Protein AF-A0A504YUW9-F1 (afdb_monomer_lite)

Sequence (8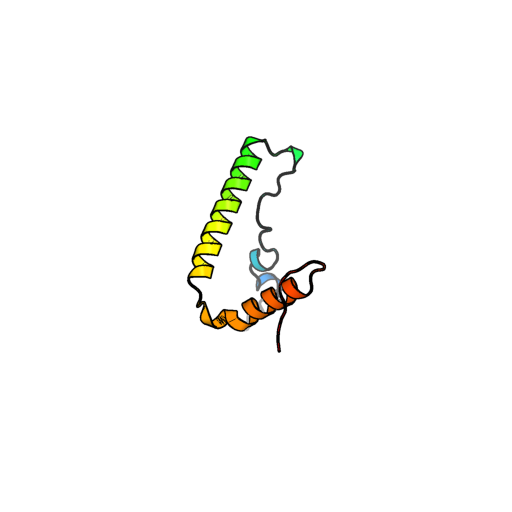8 aa):
MEEAGPTGIATVDMLAPEEVCPPRGEVIKGSTELTVSDRRRHRRKLMRIRSKRAKNTIATDLTKDKKAAMARVIRMAHKPGSNVKVVT

Radius of gyration: 25.5 Å; chains: 1; bounding box: 46×30×85 Å

pLDDT: mean 74.79, std 12.28, range [42.94, 94.75]

Structure (mmCIF, N/CA/C/O backbone):
data_AF-A0A504YUW9-F1
#
_entry.id   AF-A0A504YUW9-F1
#
loop_
_atom_site.group_PDB
_atom_site.id
_atom_site.type_symbol
_atom_site.label_atom_id
_atom_site.label_alt_id
_atom_site.label_comp_id
_atom_site.label_asym_id
_atom_site.label_entity_id
_atom_site.label_seq_id
_atom_site.pdbx_PDB_ins_code
_atom_site.Cartn_x
_atom_site.Cartn_y
_atom_site.Cartn_z
_atom_site.occupancy
_atom_site.B_iso_or_equiv
_atom_site.auth_seq_id
_atom_site.auth_comp_id
_atom_site.auth_asym_id
_atom_site.auth_atom_id
_atom_site.pdbx_PDB_model_num
ATOM 1 N N . MET A 1 1 ? 7.788 -12.830 54.070 1.00 42.94 1 MET A N 1
ATOM 2 C CA . MET A 1 1 ? 6.343 -12.990 53.828 1.00 42.94 1 MET A CA 1
ATOM 3 C C . MET A 1 1 ? 6.214 -13.056 52.321 1.00 42.94 1 MET A C 1
ATOM 5 O O . MET A 1 1 ? 6.349 -12.029 51.675 1.00 42.94 1 MET A O 1
ATOM 9 N N . GLU A 1 2 ? 6.202 -14.267 51.766 1.00 50.72 2 GLU A N 1
ATOM 10 C CA . GLU A 1 2 ? 6.137 -14.456 50.316 1.00 50.72 2 GLU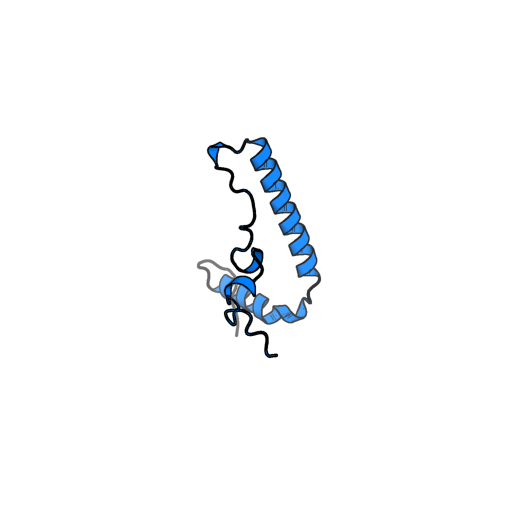 A CA 1
ATOM 11 C C . GLU A 1 2 ? 4.721 -14.135 49.858 1.00 50.72 2 GLU A C 1
ATOM 13 O O . GLU A 1 2 ? 3.762 -14.801 50.250 1.00 50.72 2 GLU A O 1
ATOM 18 N N . GLU A 1 3 ? 4.584 -13.062 49.089 1.00 51.62 3 GLU A N 1
ATOM 19 C CA . GLU A 1 3 ? 3.327 -12.730 48.442 1.00 51.62 3 GLU A CA 1
ATOM 20 C C . GLU A 1 3 ? 3.153 -13.689 47.260 1.00 51.62 3 GLU A C 1
ATOM 22 O O . GLU A 1 3 ? 3.682 -13.481 46.169 1.00 51.62 3 GLU A O 1
ATOM 27 N N . ALA A 1 4 ? 2.441 -14.791 47.496 1.00 56.84 4 ALA A N 1
ATOM 28 C CA . ALA A 1 4 ? 1.927 -15.652 46.442 1.00 56.84 4 ALA A CA 1
ATOM 29 C C . ALA A 1 4 ? 0.796 -14.913 45.703 1.00 56.84 4 ALA A C 1
ATOM 31 O O . ALA A 1 4 ? -0.388 -15.178 45.906 1.00 56.84 4 ALA A O 1
ATOM 32 N N . GLY A 1 5 ? 1.171 -13.936 44.875 1.00 63.16 5 GLY A N 1
ATOM 33 C CA . GLY A 1 5 ? 0.300 -13.371 43.848 1.00 63.16 5 GLY A CA 1
ATOM 34 C C . GLY A 1 5 ? 0.065 -14.396 42.729 1.00 63.16 5 GLY A C 1
ATOM 35 O O . GLY A 1 5 ? 0.892 -15.292 42.545 1.00 63.16 5 GLY A O 1
ATOM 36 N N . PRO A 1 6 ? -1.053 -14.316 41.986 1.00 56.41 6 PRO A N 1
ATOM 37 C CA . PRO A 1 6 ? -1.454 -15.362 41.052 1.00 56.41 6 PRO A CA 1
ATOM 38 C C . PRO A 1 6 ? -0.412 -15.530 39.937 1.00 56.41 6 PRO A C 1
ATOM 40 O O . PRO A 1 6 ? -0.311 -14.724 39.014 1.00 56.41 6 PRO A O 1
ATOM 43 N N . THR A 1 7 ? 0.360 -16.613 40.020 1.00 60.16 7 THR A N 1
ATOM 44 C CA . THR A 1 7 ? 1.327 -17.080 39.021 1.00 60.16 7 THR A CA 1
ATOM 45 C C . THR A 1 7 ? 0.594 -17.740 37.859 1.00 60.16 7 THR A C 1
ATOM 47 O O . THR A 1 7 ? 0.640 -18.945 37.635 1.00 60.16 7 THR A O 1
ATOM 50 N N . GLY A 1 8 ? -0.123 -16.920 37.104 1.00 60.41 8 GLY A N 1
ATOM 51 C CA . GLY A 1 8 ? -0.791 -17.318 35.876 1.00 60.41 8 GLY A CA 1
ATOM 52 C C . GLY A 1 8 ? -0.741 -16.166 34.898 1.00 60.41 8 GLY A C 1
ATOM 53 O O . GLY A 1 8 ? -1.775 -15.589 34.586 1.00 60.41 8 GLY A O 1
ATOM 54 N N . ILE A 1 9 ? 0.462 -15.789 34.458 1.00 59.56 9 ILE A N 1
ATOM 55 C CA . ILE A 1 9 ? 0.612 -14.816 33.372 1.00 59.56 9 ILE A CA 1
ATOM 56 C C . ILE A 1 9 ? -0.025 -15.459 32.140 1.00 59.56 9 ILE A C 1
ATOM 58 O O . ILE A 1 9 ? 0.511 -16.425 31.591 1.00 59.56 9 ILE A O 1
ATOM 62 N N . ALA A 1 10 ? -1.207 -14.988 31.750 1.00 60.75 10 ALA A N 1
ATOM 63 C CA . ALA A 1 10 ? -1.847 -15.444 30.533 1.00 60.75 10 ALA A CA 1
ATOM 64 C C . ALA A 1 10 ? -0.907 -15.092 29.376 1.00 60.75 10 ALA A C 1
ATOM 66 O O . ALA A 1 10 ? -0.621 -13.925 29.128 1.00 60.75 10 ALA A O 1
ATOM 67 N N . THR A 1 11 ? -0.416 -16.091 28.644 1.00 62.94 11 THR A N 1
ATOM 68 C CA . THR A 1 11 ? 0.458 -15.881 27.472 1.00 62.94 11 THR A CA 1
ATOM 69 C C . THR A 1 11 ? -0.209 -15.044 26.375 1.00 62.94 11 THR A C 1
ATOM 71 O O . THR A 1 11 ? 0.462 -14.579 25.460 1.00 62.94 11 THR A O 1
ATOM 74 N N . VAL A 1 12 ? -1.523 -14.834 26.488 1.00 60.72 12 VAL A N 1
ATOM 75 C CA . VAL A 1 12 ? -2.342 -13.965 25.643 1.00 60.72 12 VAL A CA 1
ATOM 76 C C . VAL A 1 12 ? -2.037 -12.477 25.874 1.00 60.72 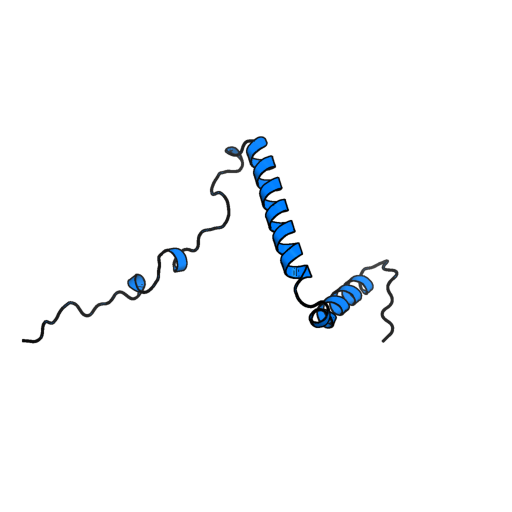12 VAL A C 1
ATOM 78 O O . VAL A 1 12 ? -2.108 -11.710 24.921 1.00 60.72 12 VAL A O 1
ATOM 81 N N . ASP A 1 13 ? -1.617 -12.074 27.080 1.00 64.50 13 ASP A N 1
ATOM 82 C CA . ASP A 1 13 ? -1.290 -10.673 27.412 1.00 64.50 13 ASP A CA 1
ATOM 83 C C . ASP A 1 13 ? 0.107 -10.243 26.931 1.00 64.50 13 ASP A C 1
ATOM 85 O O . ASP A 1 13 ? 0.467 -9.069 27.004 1.00 64.50 13 ASP A O 1
ATOM 89 N N . MET A 1 14 ? 0.909 -11.185 26.425 1.00 76.88 14 MET A N 1
ATOM 90 C CA . MET A 1 14 ? 2.251 -10.904 25.904 1.00 76.88 14 MET A CA 1
ATOM 91 C C . MET A 1 14 ? 2.238 -10.349 24.478 1.00 76.88 14 MET A C 1
ATOM 93 O O . MET A 1 14 ? 3.273 -9.881 24.005 1.00 76.88 14 MET A O 1
ATOM 97 N N . LEU A 1 15 ? 1.102 -10.442 23.779 1.00 77.12 15 LEU A N 1
ATOM 98 C CA . LEU A 1 15 ? 0.985 -10.075 22.374 1.00 77.12 15 LEU A CA 1
ATOM 99 C C . LEU A 1 15 ? 0.103 -8.837 22.217 1.00 77.12 15 LEU A C 1
ATOM 101 O O . LEU A 1 15 ? -1.015 -8.784 22.735 1.00 77.12 15 LEU A O 1
ATOM 105 N N . ALA A 1 16 ? 0.586 -7.840 21.475 1.00 83.88 16 ALA A N 1
ATOM 106 C CA . ALA A 1 16 ? -0.203 -6.645 21.226 1.00 83.88 16 ALA A CA 1
ATOM 107 C C . ALA A 1 16 ? -1.442 -6.999 20.375 1.00 83.88 16 ALA A C 1
ATOM 109 O O . ALA A 1 16 ? -1.362 -7.849 19.483 1.00 83.88 16 ALA A O 1
ATOM 110 N N . PRO A 1 17 ? -2.592 -6.325 20.557 1.00 82.81 17 PRO A N 1
ATOM 111 C CA . PRO A 1 17 ? -3.802 -6.614 19.781 1.00 82.81 17 PRO A CA 1
ATOM 112 C C . PRO A 1 17 ? -3.605 -6.556 18.256 1.00 82.81 17 PRO A C 1
ATOM 114 O O . PRO A 1 17 ? -4.224 -7.326 17.522 1.00 82.81 17 PRO A O 1
ATOM 117 N N . GLU A 1 18 ? -2.718 -5.681 17.771 1.00 82.50 18 GLU A N 1
ATOM 118 C CA . GLU A 1 18 ? -2.363 -5.573 16.347 1.00 82.50 18 GLU A CA 1
ATOM 119 C C . GLU A 1 18 ? -1.565 -6.779 15.829 1.00 82.50 18 GLU A C 1
ATOM 121 O O . GLU A 1 18 ? -1.605 -7.087 14.640 1.00 82.50 18 GLU A O 1
ATOM 126 N N . GLU A 1 19 ? -0.849 -7.481 16.702 1.00 79.19 19 GLU A N 1
ATOM 127 C CA . GLU A 1 19 ? -0.095 -8.688 16.362 1.00 79.19 19 GLU A CA 1
ATOM 128 C C . GLU A 1 19 ? -0.998 -9.931 16.408 1.00 79.19 19 GLU A C 1
ATOM 130 O O . GLU A 1 19 ? -0.845 -10.835 15.586 1.00 79.19 19 GLU A O 1
ATOM 135 N N . VAL A 1 20 ? -1.995 -9.945 17.305 1.00 83.50 20 VAL A N 1
ATOM 136 C CA . VAL A 1 20 ? -3.059 -10.966 17.343 1.00 83.50 20 VAL A CA 1
ATOM 137 C C . VAL A 1 20 ? -3.949 -10.866 16.098 1.00 83.50 20 VAL A C 1
ATOM 139 O O . VAL A 1 20 ? -4.290 -11.875 15.478 1.00 83.50 20 VAL A O 1
ATOM 142 N N . CYS A 1 21 ? -4.347 -9.648 15.724 1.00 80.19 21 CYS A N 1
ATOM 143 C CA . CYS A 1 21 ? -5.224 -9.390 14.588 1.00 80.19 21 CYS A CA 1
ATOM 144 C C . CYS A 1 21 ? -4.718 -8.178 13.792 1.00 80.19 21 CYS A C 1
ATOM 146 O O . CYS A 1 21 ? -5.143 -7.045 14.046 1.00 80.19 21 CYS A O 1
ATOM 148 N N . PRO A 1 22 ? -3.830 -8.390 12.803 1.00 79.56 22 PRO A N 1
ATOM 149 C CA . PRO A 1 22 ? -3.290 -7.291 12.025 1.00 79.56 22 PRO A CA 1
ATOM 150 C C . PRO A 1 22 ? -4.397 -6.589 11.235 1.00 79.56 22 PRO A C 1
ATOM 152 O O . PRO A 1 22 ? -5.285 -7.249 10.674 1.00 79.56 22 PRO A O 1
ATOM 155 N N . PRO A 1 23 ? -4.351 -5.249 11.134 1.00 76.62 23 PRO A N 1
ATOM 156 C CA . PRO A 1 23 ? -5.363 -4.497 10.417 1.00 76.62 23 PRO A CA 1
ATOM 157 C C . PRO A 1 23 ? -5.412 -4.950 8.954 1.00 76.62 23 PRO A C 1
ATOM 159 O O . PRO A 1 23 ? -4.434 -4.860 8.205 1.00 76.62 23 PRO A O 1
ATOM 162 N N . ARG A 1 24 ? -6.582 -5.439 8.526 1.00 70.56 24 ARG A N 1
ATOM 163 C CA . ARG A 1 24 ? -6.834 -5.893 7.152 1.00 70.56 24 ARG A CA 1
ATOM 164 C C . ARG A 1 24 ? -6.924 -4.702 6.195 1.00 70.56 24 ARG A C 1
ATOM 166 O O . ARG A 1 24 ? -8.009 -4.336 5.767 1.00 70.56 24 ARG A O 1
ATOM 173 N N . GLY A 1 25 ? -5.787 -4.111 5.837 1.00 74.12 25 GLY A N 1
ATOM 174 C CA . GLY A 1 25 ? -5.661 -3.176 4.712 1.00 74.12 25 GLY A CA 1
ATOM 175 C C . GLY A 1 25 ? -6.773 -2.116 4.598 1.00 74.12 25 GLY A C 1
ATOM 176 O O . GLY A 1 25 ? -7.046 -1.385 5.545 1.00 74.12 25 GLY A O 1
ATOM 177 N N . GLU A 1 26 ? -7.365 -1.973 3.404 1.00 69.94 26 GLU A N 1
ATOM 178 C CA . GLU A 1 26 ? -8.368 -0.937 3.117 1.00 69.94 26 GLU A CA 1
ATOM 179 C C . GLU A 1 26 ? -9.823 -1.430 3.127 1.00 69.94 26 GLU A C 1
ATOM 181 O O . GLU A 1 26 ? -10.166 -2.414 2.484 1.00 69.94 26 GLU A O 1
ATOM 186 N N . VAL A 1 27 ? -10.636 -0.609 3.803 1.00 65.38 27 VAL A N 1
ATOM 187 C CA . VAL A 1 27 ? -12.098 -0.446 3.857 1.00 65.38 27 VAL A CA 1
ATOM 188 C C . VAL A 1 27 ? -12.956 -1.720 3.888 1.00 65.38 27 VAL A C 1
ATOM 190 O O . VAL A 1 27 ? -13.274 -2.324 2.872 1.00 65.38 27 VAL A O 1
ATOM 193 N N . ILE A 1 28 ? -13.488 -1.979 5.083 1.00 62.91 28 ILE A N 1
ATOM 194 C CA . ILE A 1 28 ? -14.565 -2.921 5.439 1.00 62.91 28 ILE A CA 1
ATOM 195 C C . ILE A 1 28 ? -15.945 -2.399 4.962 1.00 62.91 28 ILE A C 1
ATOM 197 O O . ILE A 1 28 ? -16.953 -2.587 5.630 1.00 62.91 28 ILE A O 1
ATOM 201 N N . LYS A 1 29 ? -16.006 -1.644 3.859 1.00 75.12 29 LYS A N 1
ATOM 202 C CA . LYS A 1 29 ? -17.279 -1.160 3.300 1.00 75.12 29 LYS A CA 1
ATOM 203 C C . LYS A 1 29 ? -17.699 -2.097 2.189 1.00 75.12 29 LYS A C 1
ATOM 205 O O . LYS A 1 29 ? -16.881 -2.445 1.332 1.00 75.12 29 LYS A O 1
ATOM 210 N N . GLY A 1 30 ? -18.969 -2.485 2.203 1.00 74.38 30 GLY A N 1
ATOM 211 C CA . GLY A 1 30 ? -19.547 -3.326 1.162 1.00 74.38 30 GLY A CA 1
ATOM 212 C C . GLY A 1 30 ? -19.450 -2.652 -0.208 1.00 74.38 30 GLY A C 1
ATOM 213 O O . GLY A 1 30 ? -19.478 -1.426 -0.326 1.00 74.38 30 GLY A O 1
ATOM 214 N N . SER A 1 31 ? -19.359 -3.440 -1.279 1.00 73.81 31 SER A N 1
ATOM 215 C CA . SER A 1 31 ? -19.315 -2.917 -2.656 1.00 73.81 31 SER A CA 1
ATOM 216 C C . SER A 1 31 ? -20.532 -2.048 -3.010 1.00 73.81 31 SER A C 1
ATOM 218 O O . SER A 1 31 ? -20.423 -1.154 -3.852 1.00 73.81 31 SER A O 1
ATOM 220 N N . THR A 1 32 ? -21.659 -2.289 -2.339 1.00 79.81 32 THR A N 1
ATOM 221 C CA . THR A 1 32 ? -22.938 -1.577 -2.452 1.00 79.81 32 THR A CA 1
ATOM 222 C C . THR A 1 32 ? -22.957 -0.231 -1.726 1.00 79.81 32 THR A C 1
ATOM 224 O O . THR A 1 32 ? -23.709 0.656 -2.115 1.00 79.81 32 THR A O 1
ATOM 227 N N . GLU A 1 33 ? -22.108 -0.043 -0.717 1.00 82.88 33 GLU A N 1
ATOM 228 C CA . GLU A 1 33 ? -22.025 1.186 0.088 1.00 82.88 33 GLU A CA 1
ATOM 229 C C . GLU A 1 33 ? -21.085 2.227 -0.532 1.00 82.88 33 GLU A C 1
ATOM 231 O O . GLU A 1 33 ? -21.077 3.397 -0.147 1.00 82.88 33 GLU A O 1
ATOM 236 N N . LEU A 1 34 ? -20.251 1.802 -1.484 1.00 85.25 34 LEU A N 1
ATOM 237 C CA . LEU A 1 34 ? -19.280 2.671 -2.129 1.00 85.25 34 LEU A CA 1
ATOM 238 C C . LEU A 1 34 ? -19.925 3.448 -3.271 1.00 85.25 34 LEU A C 1
ATOM 240 O O . LEU A 1 34 ? -20.436 2.882 -4.243 1.00 85.25 34 LEU A O 1
ATOM 244 N N . THR A 1 35 ? -19.802 4.769 -3.218 1.00 88.56 35 THR A N 1
ATOM 245 C CA . THR A 1 35 ? -20.219 5.620 -4.331 1.00 88.56 35 THR A CA 1
ATOM 246 C C . THR A 1 35 ? -19.200 5.567 -5.479 1.00 88.56 35 THR A C 1
ATOM 248 O O . THR A 1 35 ? -18.056 5.113 -5.344 1.00 88.56 35 THR A O 1
ATOM 251 N N . VAL A 1 36 ? -19.592 6.061 -6.658 1.00 89.38 36 VAL A N 1
ATOM 252 C CA . VAL A 1 36 ? -18.688 6.170 -7.820 1.00 89.38 36 VAL A CA 1
ATOM 253 C C . VAL A 1 36 ? -17.477 7.061 -7.503 1.00 89.38 36 VAL A C 1
ATOM 255 O O . VAL A 1 36 ? -16.356 6.778 -7.943 1.00 89.38 36 VAL A O 1
ATOM 258 N N . SER A 1 37 ? -17.679 8.130 -6.728 1.00 91.56 37 SER A N 1
ATOM 259 C CA . SER A 1 37 ? -16.614 9.060 -6.350 1.00 91.56 37 SER A CA 1
ATOM 260 C C . SER A 1 37 ? -15.611 8.405 -5.393 1.00 91.56 37 SER A C 1
ATOM 262 O O . SER A 1 37 ? -14.400 8.572 -5.583 1.00 91.56 37 SER A O 1
ATOM 264 N N . ASP A 1 38 ? -16.085 7.579 -4.455 1.00 88.81 38 ASP A N 1
ATOM 265 C CA . ASP A 1 38 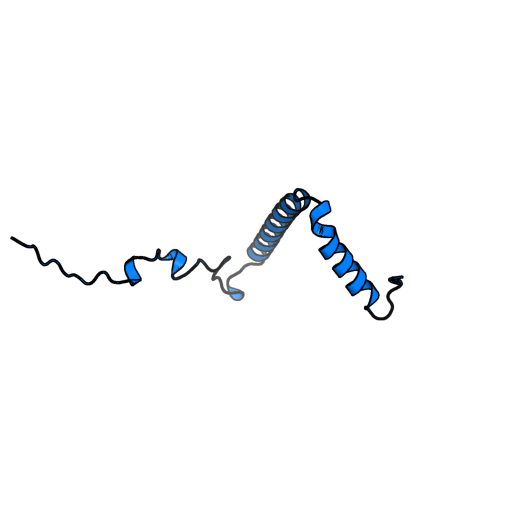? -15.243 6.796 -3.544 1.00 88.81 38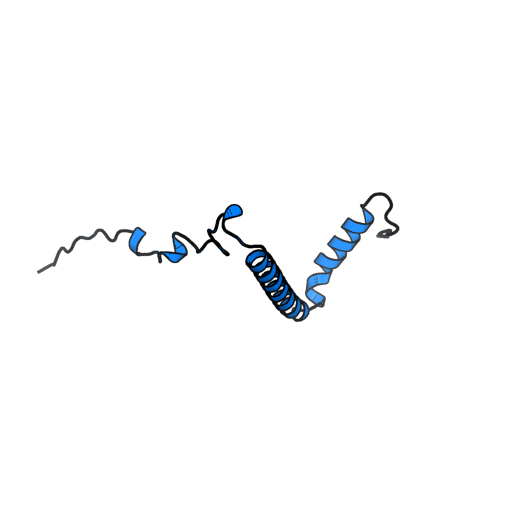 ASP A CA 1
ATOM 266 C C . ASP A 1 38 ? -14.366 5.809 -4.309 1.00 88.81 38 ASP A C 1
ATOM 268 O O . ASP A 1 38 ? -13.145 5.793 -4.126 1.00 88.81 38 ASP A O 1
ATOM 272 N N . ARG A 1 39 ? -14.946 5.064 -5.261 1.00 87.31 39 ARG A N 1
ATOM 273 C CA . ARG A 1 39 ? -14.185 4.158 -6.141 1.00 87.31 39 ARG A CA 1
ATOM 274 C C . ARG A 1 39 ? -13.101 4.900 -6.920 1.00 87.31 39 ARG A C 1
ATOM 276 O O . ARG A 1 39 ? -11.953 4.449 -6.993 1.00 87.31 39 ARG A O 1
ATOM 283 N N . ARG A 1 40 ? -13.428 6.071 -7.479 1.00 92.44 40 ARG A N 1
ATOM 284 C CA . ARG A 1 40 ? -12.465 6.904 -8.220 1.00 92.44 40 ARG A CA 1
ATOM 285 C C . ARG A 1 40 ? -11.332 7.393 -7.315 1.00 92.44 40 ARG A C 1
ATOM 287 O O . ARG A 1 40 ? -10.169 7.382 -7.733 1.00 92.44 40 ARG A O 1
ATOM 294 N N . ARG A 1 41 ? -11.652 7.812 -6.088 1.00 90.50 41 ARG A N 1
ATOM 295 C CA . ARG A 1 41 ? -10.677 8.263 -5.085 1.00 90.50 41 ARG A CA 1
ATOM 296 C C . ARG A 1 41 ? -9.760 7.119 -4.656 1.00 90.50 41 ARG A C 1
ATOM 298 O O . ARG A 1 41 ? -8.542 7.293 -4.684 1.00 90.50 41 ARG A O 1
ATOM 305 N N . HIS A 1 42 ? -10.322 5.954 -4.350 1.00 90.50 42 HIS A N 1
ATOM 306 C CA . HIS A 1 42 ? -9.569 4.758 -3.977 1.00 90.50 42 HIS A CA 1
ATOM 307 C C . HIS A 1 42 ? -8.610 4.328 -5.098 1.00 90.50 42 HIS A C 1
ATOM 309 O O . HIS A 1 42 ? -7.410 4.185 -4.866 1.00 90.50 42 HIS A O 1
ATOM 315 N N . ARG A 1 43 ? -9.072 4.282 -6.357 1.00 90.44 43 ARG A N 1
ATOM 316 C CA . ARG A 1 43 ? -8.197 4.010 -7.514 1.00 90.44 43 ARG A CA 1
ATOM 317 C C . ARG A 1 43 ? -7.026 4.996 -7.604 1.00 90.44 43 ARG A C 1
ATOM 319 O O . ARG A 1 43 ? -5.889 4.582 -7.827 1.00 90.44 43 ARG A O 1
ATOM 326 N N . ARG A 1 44 ? -7.274 6.300 -7.418 1.00 94.75 44 ARG A N 1
ATOM 327 C CA . ARG A 1 44 ? -6.210 7.325 -7.406 1.00 94.75 44 ARG A CA 1
ATOM 328 C C . ARG A 1 44 ? -5.226 7.114 -6.251 1.00 94.75 44 ARG A C 1
ATOM 330 O O . ARG A 1 44 ? -4.023 7.245 -6.468 1.00 94.75 44 ARG A O 1
ATOM 337 N N . LYS A 1 45 ? -5.709 6.760 -5.056 1.00 92.75 45 LYS A N 1
ATOM 338 C CA . LYS A 1 45 ? -4.869 6.423 -3.894 1.00 92.75 45 LYS A CA 1
ATOM 339 C C . LYS A 1 45 ? -3.954 5.235 -4.202 1.00 92.75 45 LYS A C 1
ATOM 341 O O . LYS A 1 45 ? -2.741 5.362 -4.050 1.00 92.75 45 LYS A O 1
ATOM 346 N N . LEU A 1 46 ? -4.504 4.136 -4.725 1.00 90.38 46 LEU A N 1
ATOM 347 C CA . LEU A 1 46 ? -3.724 2.954 -5.108 1.00 90.38 46 LEU A CA 1
ATOM 348 C C . LEU A 1 46 ? -2.658 3.276 -6.162 1.00 90.38 46 LEU A C 1
ATOM 350 O O . LEU A 1 46 ? -1.523 2.812 -6.054 1.00 90.38 46 LEU A O 1
ATOM 354 N N . MET A 1 47 ? -2.984 4.117 -7.150 1.00 93.44 47 MET A N 1
ATOM 355 C CA . MET A 1 47 ? -2.011 4.564 -8.154 1.00 93.44 47 MET A CA 1
ATOM 356 C C . MET A 1 47 ? -0.875 5.390 -7.538 1.00 93.44 47 MET A C 1
ATOM 358 O O . MET A 1 47 ? 0.285 5.191 -7.898 1.00 93.44 47 MET A O 1
ATOM 362 N N . ARG A 1 48 ? -1.169 6.264 -6.566 1.00 93.12 48 ARG A N 1
ATOM 363 C CA . ARG A 1 48 ? -0.133 7.010 -5.827 1.00 93.12 48 ARG A CA 1
ATOM 364 C C . ARG A 1 48 ? 0.775 6.079 -5.027 1.00 93.12 48 ARG A C 1
ATOM 366 O O . ARG A 1 48 ? 1.991 6.228 -5.093 1.00 93.12 48 ARG A O 1
ATOM 373 N N . ILE A 1 49 ? 0.205 5.100 -4.320 1.00 89.88 49 ILE A N 1
ATOM 374 C CA . ILE A 1 49 ? 0.977 4.103 -3.559 1.00 89.88 49 ILE A CA 1
ATOM 375 C C . ILE A 1 49 ? 1.888 3.308 -4.499 1.00 89.88 49 ILE A C 1
ATOM 377 O O . ILE A 1 49 ? 3.080 3.170 -4.227 1.00 89.88 49 ILE A O 1
ATOM 381 N N . ARG A 1 50 ? 1.352 2.837 -5.633 1.00 88.31 50 ARG A N 1
ATOM 382 C CA . ARG A 1 50 ? 2.126 2.116 -6.652 1.00 88.31 50 ARG A CA 1
ATOM 383 C C . ARG A 1 50 ? 3.273 2.965 -7.195 1.00 88.31 50 ARG A C 1
ATOM 385 O O . ARG A 1 50 ? 4.392 2.474 -7.271 1.00 88.31 50 ARG A O 1
ATOM 392 N N . SER A 1 51 ? 3.017 4.233 -7.519 1.00 87.50 51 SER A N 1
ATOM 393 C CA . SER A 1 51 ? 4.052 5.160 -7.989 1.00 87.50 51 SER A CA 1
ATOM 394 C C . SER A 1 51 ? 5.139 5.388 -6.934 1.00 87.50 51 SER A C 1
ATOM 396 O O . SER A 1 51 ? 6.321 5.317 -7.259 1.00 87.50 51 SER A O 1
ATOM 398 N N . LYS A 1 52 ? 4.768 5.583 -5.661 1.00 85.75 52 LYS A N 1
ATOM 399 C CA . LYS A 1 52 ? 5.733 5.732 -4.559 1.00 85.75 52 LYS A CA 1
ATOM 400 C C . LYS A 1 52 ? 6.599 4.479 -4.389 1.00 85.75 52 LYS A C 1
ATOM 402 O O . LYS A 1 52 ? 7.812 4.597 -4.267 1.00 85.75 52 LYS A O 1
ATOM 407 N N . ARG A 1 53 ? 5.999 3.284 -4.444 1.00 81.38 53 ARG A N 1
ATOM 408 C CA . ARG A 1 53 ? 6.745 2.014 -4.389 1.00 81.38 53 ARG A CA 1
ATOM 409 C C . ARG A 1 53 ? 7.698 1.859 -5.572 1.00 81.38 53 ARG A C 1
ATOM 411 O O . ARG A 1 53 ? 8.848 1.514 -5.351 1.00 81.38 53 ARG A O 1
ATOM 418 N N . ALA A 1 54 ? 7.250 2.178 -6.788 1.00 72.88 54 ALA A N 1
ATOM 419 C CA . ALA A 1 54 ? 8.088 2.115 -7.984 1.00 72.88 54 ALA A CA 1
ATOM 420 C C . ALA A 1 54 ? 9.320 3.030 -7.878 1.00 72.88 54 ALA A C 1
ATOM 422 O O . ALA A 1 54 ? 10.422 2.611 -8.217 1.00 72.88 54 ALA A O 1
ATOM 423 N N . LYS A 1 55 ? 9.161 4.252 -7.349 1.00 69.75 55 LYS A N 1
ATOM 424 C CA . LYS A 1 55 ? 10.292 5.162 -7.094 1.00 69.75 55 LYS A CA 1
ATOM 425 C C . LYS A 1 55 ? 11.305 4.560 -6.117 1.00 69.75 55 LYS A C 1
ATOM 427 O O . LYS A 1 55 ? 12.501 4.629 -6.368 1.00 69.75 55 LYS A O 1
ATOM 432 N N . ASN A 1 56 ? 10.825 3.921 -5.053 1.00 61.62 56 ASN A N 1
ATOM 433 C CA . ASN A 1 56 ? 11.690 3.292 -4.055 1.00 61.62 56 ASN A CA 1
ATOM 434 C C . ASN A 1 56 ? 12.413 2.047 -4.599 1.00 61.62 56 ASN A C 1
ATOM 436 O O . ASN A 1 56 ? 13.554 1.810 -4.229 1.00 61.62 56 ASN A O 1
ATOM 440 N N . THR A 1 57 ? 11.790 1.276 -5.497 1.00 58.84 57 THR A N 1
ATOM 441 C CA . THR A 1 57 ? 12.429 0.110 -6.139 1.00 58.84 57 THR A CA 1
ATOM 442 C C . THR A 1 57 ? 13.393 0.489 -7.264 1.00 58.84 57 THR A C 1
ATOM 444 O O . THR A 1 57 ? 14.318 -0.255 -7.550 1.00 58.84 57 THR A O 1
ATOM 447 N N . ILE A 1 58 ? 13.211 1.641 -7.918 1.00 56.47 58 ILE A N 1
ATOM 448 C CA . ILE A 1 58 ? 14.177 2.135 -8.919 1.00 56.47 58 ILE A CA 1
ATOM 449 C C . ILE A 1 58 ? 15.484 2.581 -8.238 1.00 56.47 58 ILE A C 1
ATOM 451 O O . ILE A 1 58 ? 16.547 2.511 -8.845 1.00 56.47 58 ILE A O 1
ATOM 455 N N . ALA A 1 59 ? 15.421 2.980 -6.964 1.00 53.81 59 ALA A N 1
ATOM 456 C CA . ALA A 1 59 ? 16.594 3.313 -6.159 1.00 53.81 59 ALA A CA 1
ATOM 457 C C . ALA A 1 59 ? 17.351 2.080 -5.623 1.00 53.81 59 ALA A C 1
ATOM 459 O O . ALA A 1 59 ? 18.476 2.220 -5.147 1.00 53.81 59 ALA A O 1
ATOM 460 N N . THR A 1 60 ? 16.774 0.874 -5.694 1.00 55.22 60 THR A N 1
ATOM 461 C CA . THR A 1 60 ? 17.471 -0.358 -5.303 1.00 55.22 60 THR A CA 1
ATOM 462 C C . THR A 1 60 ? 18.227 -0.934 -6.494 1.00 55.22 60 THR A C 1
ATOM 464 O O . THR A 1 60 ? 17.660 -1.630 -7.326 1.00 55.22 60 THR A O 1
ATOM 467 N N . ASP A 1 61 ? 19.510 -0.588 -6.553 1.00 54.75 61 ASP A N 1
ATOM 468 C CA . ASP A 1 61 ? 20.627 -1.320 -7.157 1.00 54.75 61 ASP A CA 1
ATOM 469 C C . ASP A 1 61 ? 20.285 -2.240 -8.353 1.00 54.75 61 ASP A C 1
ATOM 471 O O . ASP A 1 61 ? 20.096 -3.452 -8.216 1.00 54.75 61 ASP A O 1
ATOM 475 N N . LEU A 1 62 ? 20.278 -1.656 -9.559 1.00 57.72 62 LEU A N 1
ATOM 476 C CA . LEU A 1 62 ? 20.090 -2.339 -10.853 1.00 57.72 62 LEU A CA 1
ATOM 477 C C . LEU A 1 62 ? 21.002 -3.567 -11.054 1.00 57.72 62 LEU A C 1
ATOM 479 O O . LEU A 1 62 ? 20.731 -4.412 -11.909 1.00 57.72 62 LEU A O 1
ATOM 483 N N . THR A 1 63 ? 22.090 -3.681 -10.288 1.00 59.84 63 THR A N 1
ATOM 484 C CA . THR A 1 63 ? 23.061 -4.772 -10.404 1.00 59.84 63 THR A CA 1
ATOM 485 C C . THR A 1 63 ? 22.635 -6.061 -9.692 1.00 59.84 63 THR A C 1
ATOM 487 O O . THR A 1 63 ? 23.005 -7.145 -10.155 1.00 59.84 63 THR A O 1
ATOM 490 N N . LYS A 1 64 ? 21.806 -5.986 -8.636 1.00 58.09 64 LYS A N 1
ATOM 491 C CA . LYS A 1 64 ? 21.317 -7.166 -7.887 1.00 58.09 64 LYS A CA 1
ATOM 492 C C . LYS A 1 64 ? 20.224 -7.942 -8.620 1.00 58.09 64 LYS A C 1
ATOM 494 O O . LYS A 1 64 ? 20.025 -9.130 -8.373 1.00 58.09 64 LYS A O 1
ATOM 499 N N . ASP A 1 65 ? 19.584 -7.305 -9.593 1.00 67.00 65 ASP A N 1
ATOM 500 C CA . ASP A 1 65 ? 18.452 -7.865 -10.324 1.00 67.00 65 ASP A CA 1
ATOM 501 C C . ASP A 1 65 ? 18.836 -8.630 -11.596 1.00 67.00 65 ASP A C 1
ATOM 503 O O . ASP A 1 65 ? 17.946 -9.113 -12.294 1.00 67.00 65 ASP A O 1
ATOM 507 N N . LYS A 1 66 ? 20.129 -8.827 -11.903 1.00 71.81 66 LYS A N 1
ATOM 508 C CA . LYS A 1 66 ? 20.566 -9.570 -13.108 1.00 71.81 66 LYS A CA 1
ATOM 509 C C . LYS A 1 66 ? 19.903 -10.949 -13.215 1.00 71.81 66 LYS A C 1
ATOM 511 O O . LYS A 1 66 ? 19.412 -11.320 -14.280 1.00 71.81 66 LYS A O 1
ATOM 516 N N . LYS A 1 67 ? 19.797 -11.677 -12.097 1.00 74.62 67 LYS A N 1
ATOM 517 C CA . LYS A 1 67 ? 19.124 -12.988 -12.040 1.00 74.62 67 LYS A CA 1
ATOM 518 C C . LYS A 1 67 ? 17.616 -12.874 -12.307 1.00 74.62 67 LYS A C 1
ATOM 520 O O . LYS A 1 67 ? 17.056 -13.674 -13.053 1.00 74.62 67 LYS A O 1
ATOM 525 N N . ALA A 1 68 ? 16.964 -11.851 -11.753 1.00 75.62 68 ALA A N 1
ATOM 526 C CA . ALA A 1 68 ? 15.539 -11.584 -11.956 1.00 75.62 68 ALA A CA 1
ATOM 527 C C . ALA A 1 68 ? 15.220 -11.051 -13.368 1.00 75.62 68 ALA A C 1
ATOM 529 O O . ALA A 1 68 ? 14.134 -11.293 -13.902 1.00 75.62 68 ALA A O 1
ATOM 530 N N . ALA A 1 69 ? 16.153 -10.329 -13.987 1.00 75.94 69 ALA A N 1
ATOM 531 C CA . ALA A 1 69 ? 16.071 -9.864 -15.365 1.00 75.94 69 ALA A CA 1
ATOM 532 C C . ALA A 1 69 ? 16.210 -11.039 -16.342 1.00 75.94 69 ALA A C 1
ATOM 534 O O . ALA A 1 69 ? 15.337 -11.227 -17.188 1.00 75.94 69 ALA A O 1
ATOM 535 N N . MET A 1 70 ? 17.214 -11.902 -16.153 1.00 79.69 70 MET A N 1
ATOM 536 C CA . MET A 1 70 ? 17.386 -13.115 -16.961 1.00 79.69 70 MET A CA 1
ATOM 537 C C . MET A 1 70 ? 16.183 -14.057 -16.848 1.00 79.69 70 MET A C 1
ATOM 539 O O . MET A 1 70 ? 15.679 -14.535 -17.861 1.00 79.69 70 MET A O 1
ATOM 543 N N . ALA A 1 71 ? 15.632 -14.248 -15.645 1.00 81.31 71 ALA A N 1
ATOM 544 C CA . ALA A 1 71 ? 14.422 -15.050 -15.455 1.00 81.31 71 ALA A CA 1
ATOM 545 C C . ALA A 1 71 ? 13.195 -14.488 -16.206 1.00 81.31 71 ALA A C 1
ATOM 547 O O . ALA A 1 71 ? 12.339 -15.251 -16.659 1.00 81.31 71 ALA A O 1
ATOM 548 N N . ARG A 1 72 ? 13.093 -13.159 -16.357 1.00 81.25 72 ARG A N 1
ATOM 549 C CA . ARG A 1 72 ? 12.044 -12.517 -17.167 1.00 81.25 72 ARG A CA 1
ATOM 550 C C . ARG A 1 72 ? 12.258 -12.753 -18.660 1.00 81.25 72 ARG A C 1
ATOM 552 O O . ARG A 1 72 ? 11.297 -13.107 -19.338 1.00 81.25 72 ARG A O 1
ATOM 559 N N . VAL A 1 73 ? 13.491 -12.609 -19.145 1.00 81.06 73 VAL A N 1
ATOM 560 C CA . VAL A 1 73 ? 13.851 -12.850 -20.553 1.00 81.06 73 VAL A CA 1
ATOM 561 C C . VAL A 1 73 ? 13.576 -14.301 -20.946 1.00 81.06 73 VAL A C 1
ATOM 563 O O . VAL A 1 73 ? 12.901 -14.539 -21.944 1.00 81.06 73 VAL A O 1
ATOM 566 N N . ILE A 1 74 ? 13.990 -15.264 -20.117 1.00 83.06 74 ILE A N 1
ATOM 567 C CA . ILE A 1 74 ? 13.713 -16.691 -20.337 1.00 83.06 74 ILE A CA 1
ATOM 568 C C . ILE A 1 74 ? 12.200 -16.926 -20.414 1.00 83.06 74 ILE A C 1
ATOM 570 O O . ILE A 1 74 ? 11.701 -17.494 -21.378 1.00 83.06 74 ILE A O 1
ATOM 574 N N . ARG A 1 75 ? 11.419 -16.403 -19.463 1.00 83.50 75 ARG A N 1
ATOM 575 C CA . ARG A 1 75 ? 9.954 -16.559 -19.490 1.00 83.50 75 ARG A CA 1
ATOM 576 C C . ARG A 1 75 ? 9.309 -15.977 -20.752 1.00 83.50 75 ARG A C 1
ATOM 578 O O . ARG A 1 75 ? 8.302 -16.503 -21.215 1.00 83.50 75 ARG A O 1
ATOM 585 N N . MET A 1 76 ? 9.854 -14.884 -21.286 1.00 80.69 76 MET A N 1
ATOM 586 C CA . MET A 1 76 ? 9.384 -14.297 -22.541 1.00 80.69 76 MET A CA 1
ATOM 587 C C . MET A 1 76 ? 9.741 -15.164 -23.749 1.00 80.69 76 MET A C 1
ATOM 589 O O . MET A 1 76 ? 8.888 -15.319 -24.616 1.00 80.69 76 MET A O 1
ATOM 593 N N . ALA A 1 77 ? 10.933 -15.764 -23.771 1.00 82.12 77 ALA A N 1
ATOM 594 C CA . ALA A 1 77 ? 11.368 -16.677 -24.828 1.00 82.12 77 ALA A CA 1
ATOM 595 C C . ALA A 1 77 ? 10.497 -17.945 -24.915 1.00 82.12 77 ALA A C 1
ATOM 597 O O . ALA A 1 77 ? 10.175 -18.411 -26.003 1.00 82.12 77 ALA A O 1
ATOM 598 N N . HIS A 1 78 ? 10.040 -18.470 -23.773 1.00 81.81 78 HIS A N 1
ATOM 599 C CA . HIS A 1 78 ? 9.180 -19.661 -23.720 1.00 81.81 78 HIS A CA 1
ATOM 600 C C . HIS A 1 78 ? 7.708 -19.405 -24.099 1.00 81.81 78 HIS A C 1
ATOM 602 O O . HIS A 1 78 ? 6.920 -20.351 -24.150 1.00 81.81 78 HIS A O 1
ATOM 608 N N . LYS A 1 79 ? 7.292 -18.154 -24.352 1.00 85.44 79 LYS A N 1
ATOM 609 C CA . LYS A 1 79 ? 5.931 -17.889 -24.840 1.00 85.44 79 LYS A CA 1
ATOM 610 C C . LYS A 1 79 ? 5.792 -18.311 -26.310 1.00 85.44 79 LYS A C 1
ATOM 612 O O . LYS A 1 79 ? 6.660 -17.965 -27.115 1.00 85.44 79 LYS A O 1
ATOM 617 N N . PRO A 1 80 ? 4.690 -18.986 -26.689 1.00 75.94 80 PRO A N 1
ATOM 618 C CA . PRO A 1 80 ? 4.441 -19.342 -28.082 1.00 75.94 80 PRO A CA 1
ATOM 619 C C . PRO A 1 80 ? 4.315 -18.070 -28.935 1.00 75.94 80 PRO A C 1
ATOM 621 O O . PRO A 1 80 ? 3.611 -17.135 -28.556 1.00 75.94 80 PRO A O 1
ATOM 624 N N . GLY A 1 81 ? 5.037 -18.022 -30.059 1.00 78.25 81 GLY A N 1
ATOM 625 C CA . GLY A 1 81 ? 5.097 -16.853 -30.948 1.00 78.25 81 GLY A CA 1
ATOM 626 C C . GLY A 1 81 ? 6.051 -15.739 -30.499 1.00 78.25 81 GLY A C 1
ATOM 627 O O . GLY A 1 81 ? 5.974 -14.629 -31.021 1.00 78.25 81 GLY A O 1
ATOM 628 N N . SER A 1 82 ? 6.933 -15.987 -29.524 1.00 78.38 82 SER A N 1
ATOM 629 C CA . SER A 1 82 ? 7.945 -14.999 -29.143 1.00 78.38 82 SER A CA 1
ATOM 630 C C . SER A 1 82 ? 9.100 -14.940 -30.157 1.00 78.38 82 SER A C 1
ATOM 632 O O . SER A 1 82 ? 9.562 -15.960 -30.662 1.00 78.38 82 SER A O 1
ATOM 634 N N . ASN A 1 83 ? 9.603 -13.729 -30.420 1.00 78.44 83 ASN A N 1
ATOM 635 C CA . ASN A 1 83 ? 10.773 -13.486 -31.280 1.00 78.44 83 ASN A CA 1
ATOM 636 C C . ASN A 1 83 ? 12.105 -13.528 -30.505 1.00 78.44 83 ASN A C 1
ATOM 638 O O . ASN A 1 83 ? 13.152 -13.173 -31.042 1.00 78.44 83 ASN A O 1
ATOM 642 N N . VAL A 1 84 ? 12.075 -13.905 -29.222 1.00 77.56 84 VAL A N 1
ATOM 643 C CA . VAL A 1 84 ? 13.244 -13.887 -28.336 1.00 77.56 84 VAL A CA 1
ATOM 644 C C . VAL A 1 84 ? 13.856 -15.284 -28.304 1.00 77.56 84 VAL A C 1
ATOM 646 O O . VAL A 1 84 ? 13.262 -16.206 -27.753 1.00 77.56 84 VAL A O 1
ATOM 649 N N . LYS A 1 85 ? 15.057 -15.441 -28.870 1.00 72.88 85 LYS A N 1
ATOM 650 C CA . LYS A 1 85 ? 15.850 -16.676 -28.777 1.00 72.88 85 LYS A CA 1
ATOM 651 C C . LYS A 1 85 ? 16.924 -16.518 -27.703 1.00 72.88 85 LYS A C 1
ATOM 653 O O . LYS A 1 85 ? 17.736 -15.601 -27.780 1.00 72.88 85 LYS A O 1
ATOM 658 N N . VAL A 1 86 ? 16.927 -17.407 -26.711 1.00 72.75 86 VAL A N 1
ATOM 659 C CA . VAL A 1 86 ? 18.041 -17.527 -25.761 1.00 72.75 86 VAL A CA 1
ATOM 660 C C . VAL A 1 86 ? 19.087 -18.422 -26.416 1.00 72.75 86 VAL A C 1
ATOM 662 O O . VAL A 1 86 ? 18.833 -19.605 -26.621 1.00 72.75 86 VAL A O 1
ATOM 665 N N . VAL A 1 87 ? 20.225 -17.845 -26.797 1.00 70.12 87 VAL A N 1
ATOM 666 C CA . VAL A 1 87 ? 21.392 -18.597 -27.271 1.00 70.12 87 VAL A CA 1
ATOM 667 C C . VAL A 1 87 ? 22.283 -18.813 -26.052 1.00 70.12 87 VAL A C 1
ATOM 669 O O . VAL A 1 87 ? 22.781 -17.841 -25.486 1.00 70.12 87 VAL A O 1
ATOM 672 N N . THR A 1 88 ? 22.360 -20.058 -25.588 1.00 59.06 88 THR A N 1
ATOM 673 C CA . THR A 1 88 ? 23.259 -20.498 -24.507 1.00 59.06 88 THR A CA 1
ATOM 674 C C . THR A 1 88 ? 24.670 -20.694 -25.014 1.00 59.06 88 THR A C 1
ATOM 676 O O . THR A 1 88 ? 24.789 -21.282 -26.113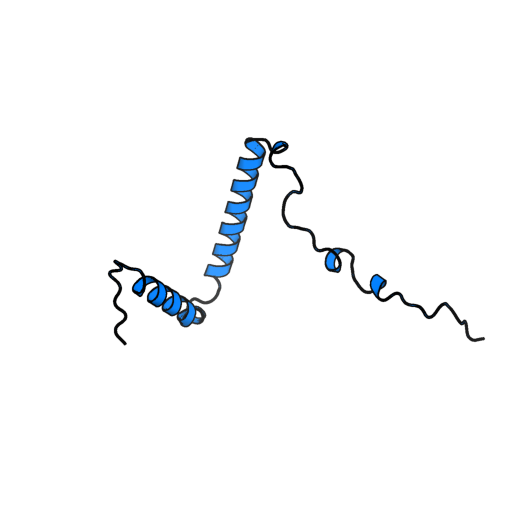 1.00 59.06 88 THR A O 1
#

Foldseek 3Di:
DDPCDPPCPPPVVVDDPCRVPPPPPDDPDDPVRDDPVNVVVVVVVVVVVVVVVVVVVVPPDPPVCPVVVVVVLVVQCPDPPHPRDDDD

Secondary structure (DSSP, 8-state):
----------GGGGS-HHHHS---SS----TTT--HHHHHHHHHHHHHHHHHHHHHHHTS-TTTTHHHHHHHHHHHHTSTT-------

Organism: Fasciola gigantica (NCBI:txid46835)

InterPro domains:
  IPR012173 U3 small nucleolar ribonucleoprotein complex, subunit Mpp10 [PF04006] (1-56)